Protein AF-A0A1R1Y856-F1 (afdb_monomer_lite)

InterPro domains:
  IPR005683 Mitochondrial import receptor subunit Tom22 [PF04281] (1-133)
  IPR005683 Mitochondrial import receptor subunit Tom22 [PTHR12504] (19-146)

pLDDT: mean 73.02, std 18.21, range [38.41, 97.81]

Sequence (149 aa):
MVQIKELDPDYVSEDGFVTDPEALSDSDYDSANSSENDDDDDDDFDSLVDESLYERIVALKDVVPASTRSKISNTVANSVALAGLGFTIAGKIAWFLSTAALLIVFPLALESDKEQVMIQYEQEQQMLQQQQQQQFAAPNTSALPQQSL

Secondary structure (DSSP, 8-state):
-PPP-PPPTT---TT-----TT-------------------SSHHHHHHH--HHHHHHHHHHHS-HHHHHHHHHHHHHHHHHHHHHHHHHHHHHHHHHHHHHHHHHHHHHHHHHHHHHHHHHHHHHHHHHHHHHHHHS-----PPPP--

Radius of gyration: 48.38 Å; chains: 1; bounding box: 83×22×155 Å

Foldseek 3Di:
DDDDDDDDPPDDDPPPDDDDPPPDDDDDDDDDDDDDPPPPPPPVVVVVVPDDPVNVVVVVVVVDDPVVVVVVVVVVVVVVVVVVVVVVVVVVVVVVCVVVCCVVVVVVVVVVVVVVVVVVVVVVVVVVVVVVVCVVPVDPPDDDDDDDD

Organism: NCBI:txid133412

Structure (mmCIF, N/CA/C/O backbone):
data_AF-A0A1R1Y856-F1
#
_entry.id   AF-A0A1R1Y856-F1
#
loop_
_atom_site.group_PDB
_atom_site.id
_atom_site.type_symbol
_atom_site.label_atom_id
_atom_site.label_alt_id
_atom_site.label_comp_id
_atom_site.label_asym_id
_atom_site.label_entity_id
_atom_site.label_seq_id
_atom_site.pdbx_PDB_ins_code
_atom_site.Cartn_x
_atom_site.Cartn_y
_atom_site.Cartn_z
_atom_site.occupancy
_atom_site.B_iso_or_equiv
_atom_site.auth_seq_id
_atom_site.auth_comp_id
_atom_site.auth_asym_id
_atom_site.auth_atom_id
_atom_site.pdbx_PDB_model_num
ATOM 1 N N . MET A 1 1 ? -26.863 -7.488 -41.139 1.00 38.41 1 MET A N 1
ATOM 2 C CA . MET A 1 1 ? -26.184 -6.808 -42.262 1.00 38.41 1 MET A CA 1
ATOM 3 C C . MET A 1 1 ? -24.743 -6.585 -41.840 1.00 38.41 1 MET A C 1
ATOM 5 O O . MET A 1 1 ? -24.497 -5.731 -41.002 1.00 38.41 1 MET A O 1
ATOM 9 N N . VAL A 1 2 ? -23.841 -7.460 -42.288 1.00 55.16 2 VAL A N 1
ATOM 10 C CA . VAL A 1 2 ? -22.412 -7.437 -41.936 1.00 55.16 2 VAL A CA 1
ATOM 11 C C . VAL A 1 2 ? -21.696 -6.670 -43.041 1.00 55.16 2 VAL A C 1
ATOM 13 O O . VAL A 1 2 ? -21.871 -7.002 -44.209 1.00 55.16 2 VAL A O 1
ATOM 16 N N . GLN A 1 3 ? -20.959 -5.622 -42.684 1.00 55.97 3 GLN A N 1
ATOM 17 C CA . GLN A 1 3 ? -20.131 -4.879 -43.631 1.00 55.97 3 GLN A CA 1
ATOM 18 C C . GLN A 1 3 ? -18.733 -5.490 -43.608 1.00 55.97 3 GLN A C 1
ATOM 20 O O . GLN A 1 3 ? -18.092 -5.509 -42.559 1.00 55.97 3 GLN A O 1
ATOM 25 N N . ILE A 1 4 ? -18.289 -6.015 -44.746 1.00 61.53 4 ILE A N 1
ATOM 26 C CA . ILE A 1 4 ? -16.905 -6.446 -44.930 1.00 61.53 4 ILE A CA 1
ATOM 27 C C . ILE A 1 4 ? -16.154 -5.218 -45.428 1.00 61.53 4 ILE A C 1
ATOM 29 O O . ILE A 1 4 ? -16.521 -4.641 -46.450 1.00 61.53 4 ILE A O 1
ATOM 33 N N . LYS A 1 5 ? -15.177 -4.764 -44.648 1.00 69.38 5 LYS A N 1
ATOM 34 C CA . LYS A 1 5 ? -14.327 -3.634 -45.004 1.00 69.38 5 LYS A CA 1
ATOM 35 C C . LYS A 1 5 ? -13.126 -4.211 -45.743 1.00 69.38 5 LYS A C 1
ATOM 37 O O . LYS A 1 5 ? -12.364 -4.963 -45.142 1.00 69.38 5 LYS A O 1
ATOM 42 N N . GLU A 1 6 ? -13.026 -3.942 -47.040 1.00 67.38 6 GLU A N 1
ATOM 43 C CA . GLU A 1 6 ? -11.842 -4.304 -47.819 1.00 67.38 6 GLU A CA 1
ATOM 44 C C . GLU A 1 6 ? -10.650 -3.515 -47.268 1.00 67.38 6 GLU A C 1
ATOM 46 O O . GLU A 1 6 ? -10.739 -2.307 -47.038 1.00 67.38 6 GLU A O 1
ATOM 51 N N . LEU A 1 7 ? -9.583 -4.242 -46.944 1.00 70.25 7 LEU A N 1
ATOM 52 C CA . LEU A 1 7 ? -8.307 -3.690 -46.511 1.00 70.25 7 LEU A CA 1
ATOM 53 C C . LEU A 1 7 ? -7.490 -3.391 -47.768 1.00 70.25 7 LEU A C 1
ATOM 55 O O . LEU A 1 7 ? -7.381 -4.256 -48.637 1.00 70.25 7 LEU A O 1
ATOM 59 N N . ASP A 1 8 ? -6.941 -2.180 -47.858 1.00 72.75 8 ASP A N 1
ATOM 60 C CA . ASP A 1 8 ? -6.040 -1.802 -48.944 1.00 72.75 8 ASP A CA 1
ATOM 61 C C . ASP A 1 8 ? -4.810 -2.731 -48.953 1.00 72.75 8 ASP A C 1
ATOM 63 O O . ASP A 1 8 ? -4.269 -3.035 -47.886 1.00 72.75 8 ASP A O 1
ATOM 67 N N . PRO A 1 9 ? -4.337 -3.179 -50.129 1.00 59.56 9 PRO A N 1
ATOM 68 C CA . PRO A 1 9 ? -3.160 -4.045 -50.229 1.00 59.56 9 PRO A CA 1
ATOM 69 C C . PRO A 1 9 ? -1.870 -3.352 -49.762 1.00 59.56 9 PRO A C 1
ATOM 71 O O . PRO A 1 9 ? -0.908 -4.030 -49.420 1.00 59.56 9 PRO A O 1
ATOM 74 N N . ASP A 1 10 ? -1.883 -2.020 -49.675 1.00 55.72 10 ASP A N 1
ATOM 75 C CA . ASP A 1 10 ? -0.764 -1.198 -49.209 1.00 55.72 10 ASP A CA 1
ATOM 76 C C . ASP A 1 10 ? -0.850 -0.872 -47.703 1.00 55.72 10 ASP A C 1
ATOM 78 O O . ASP A 1 10 ? -0.202 0.058 -47.213 1.00 55.72 10 ASP A O 1
ATOM 82 N N . TYR A 1 11 ? -1.670 -1.606 -46.940 1.00 57.72 11 TYR A N 1
ATOM 83 C CA . TYR A 1 11 ? -1.784 -1.412 -45.496 1.00 57.72 11 TYR A CA 1
ATOM 84 C C . TYR A 1 11 ? -0.513 -1.890 -44.778 1.00 57.72 11 TYR A C 1
ATOM 86 O O . TYR A 1 11 ? -0.287 -3.084 -44.582 1.00 57.72 11 TYR A O 1
ATOM 94 N N . VAL A 1 12 ? 0.317 -0.936 -44.358 1.00 58.97 12 VAL A N 1
ATOM 95 C CA . VAL A 1 12 ? 1.522 -1.183 -43.560 1.00 58.97 12 VAL A CA 1
ATOM 96 C C . VAL A 1 12 ? 1.126 -1.333 -42.091 1.00 58.97 12 VAL A C 1
ATOM 98 O O . VAL A 1 12 ? 0.779 -0.360 -41.422 1.00 58.97 12 VAL A O 1
ATOM 101 N N . SER A 1 13 ? 1.170 -2.559 -41.577 1.00 58.44 13 SER A N 1
ATOM 102 C CA . SER A 1 13 ? 0.995 -2.837 -40.151 1.00 58.44 13 SER A CA 1
ATOM 103 C C . SER A 1 13 ? 2.182 -2.290 -39.341 1.00 58.44 13 SER A C 1
ATOM 105 O O . SER A 1 13 ? 3.339 -2.435 -39.739 1.00 58.44 13 SER A O 1
ATOM 107 N N . GLU A 1 14 ? 1.922 -1.681 -38.177 1.00 60.00 14 GLU A N 1
ATOM 108 C CA . GLU A 1 14 ? 2.960 -1.141 -37.269 1.00 60.00 14 GLU A CA 1
ATOM 109 C C . GLU A 1 14 ? 3.872 -2.223 -36.638 1.00 60.00 14 GLU A C 1
ATOM 111 O O . GLU A 1 14 ? 4.765 -1.908 -35.851 1.00 60.00 14 GLU A O 1
ATOM 116 N N . ASP A 1 15 ? 3.692 -3.496 -36.997 1.00 55.41 15 ASP A N 1
ATOM 117 C CA . ASP A 1 15 ? 4.515 -4.642 -36.610 1.00 55.41 15 ASP A CA 1
ATOM 118 C C . ASP A 1 15 ? 5.424 -5.157 -37.746 1.00 55.41 15 ASP A C 1
ATOM 120 O O . ASP A 1 15 ? 5.778 -6.326 -37.768 1.00 55.41 15 ASP A O 1
ATOM 124 N N . GLY A 1 16 ? 5.866 -4.294 -38.667 1.00 49.34 16 GLY A N 1
ATOM 125 C CA . GLY A 1 16 ? 7.148 -4.429 -39.386 1.00 49.34 16 GLY A CA 1
ATOM 126 C C . GLY A 1 16 ? 7.413 -5.711 -40.193 1.00 49.34 16 GLY A C 1
ATOM 127 O O . GLY A 1 16 ? 8.565 -5.962 -40.549 1.00 49.34 16 GLY A O 1
ATOM 128 N N . PHE A 1 17 ? 6.400 -6.522 -40.495 1.00 42.25 17 PHE A N 1
ATOM 129 C CA . PHE A 1 17 ? 6.546 -7.711 -41.331 1.00 42.25 17 PHE A CA 1
ATOM 130 C C . PHE A 1 17 ? 6.119 -7.396 -42.770 1.00 42.25 17 PHE A C 1
ATOM 132 O O . PHE A 1 17 ? 4.941 -7.450 -43.120 1.00 42.25 17 PHE A O 1
ATOM 139 N N . VAL A 1 18 ? 7.092 -7.038 -43.610 1.00 46.72 18 VAL A N 1
ATOM 140 C CA . VAL A 1 18 ? 6.899 -6.850 -45.054 1.00 46.72 18 VAL A CA 1
ATOM 141 C C . VAL A 1 18 ? 6.893 -8.226 -45.716 1.00 46.72 18 VAL A C 1
ATOM 143 O O . VAL A 1 18 ? 7.881 -8.953 -45.646 1.00 46.72 18 VAL A O 1
ATOM 146 N N . THR A 1 19 ? 5.780 -8.594 -46.353 1.00 50.38 19 THR A N 1
ATOM 147 C CA . THR A 1 19 ? 5.694 -9.817 -47.165 1.00 50.38 19 THR A CA 1
ATOM 148 C C . THR A 1 19 ? 5.839 -9.419 -48.633 1.00 50.38 19 THR A C 1
ATOM 150 O O . THR A 1 19 ? 4.842 -9.266 -49.330 1.00 50.38 19 THR A O 1
ATOM 153 N N . ASP A 1 20 ? 7.071 -9.185 -49.084 1.00 45.25 20 ASP A N 1
ATOM 154 C CA . ASP A 1 20 ? 7.368 -8.973 -50.506 1.00 45.25 20 ASP A CA 1
ATOM 155 C C . ASP A 1 20 ? 7.928 -10.277 -51.111 1.00 45.25 20 ASP A C 1
ATOM 157 O O . ASP A 1 20 ? 8.986 -10.742 -50.674 1.00 45.25 20 ASP A O 1
ATOM 161 N N . PRO A 1 21 ? 7.227 -10.922 -52.062 1.00 47.41 21 PRO A N 1
ATOM 162 C CA . PRO A 1 21 ? 7.695 -12.141 -52.715 1.00 47.41 21 PRO A CA 1
ATOM 163 C C . PRO A 1 21 ? 8.753 -11.929 -53.820 1.00 47.41 21 PRO A C 1
ATOM 165 O O . PRO A 1 21 ? 9.149 -12.922 -54.430 1.00 47.41 21 PRO A O 1
ATOM 168 N N . GLU A 1 22 ? 9.244 -10.711 -54.086 1.00 44.41 22 GLU A N 1
ATOM 169 C CA . GLU A 1 22 ? 10.203 -10.446 -55.185 1.00 44.41 22 GLU A CA 1
ATOM 170 C C . GLU A 1 22 ? 11.682 -10.278 -54.758 1.00 44.41 22 GLU A C 1
ATOM 172 O O . GLU A 1 22 ? 12.554 -10.055 -55.597 1.00 44.41 22 GLU A O 1
ATOM 177 N N . ALA A 1 23 ? 12.036 -10.452 -53.482 1.00 43.56 23 ALA A N 1
ATOM 178 C CA . ALA A 1 23 ? 13.417 -10.268 -53.009 1.00 43.56 23 ALA A CA 1
ATOM 179 C C . ALA A 1 23 ? 14.315 -11.523 -53.157 1.00 43.56 23 ALA A C 1
ATOM 181 O O . ALA A 1 23 ? 14.903 -11.984 -52.178 1.00 43.56 23 ALA A O 1
ATOM 182 N N . LEU A 1 24 ? 14.436 -12.096 -54.362 1.00 46.81 24 LEU A N 1
ATOM 183 C CA . LEU A 1 24 ? 15.420 -13.153 -54.672 1.00 46.81 24 LEU A CA 1
ATOM 184 C C . LEU A 1 24 ? 16.059 -12.949 -56.058 1.00 46.81 24 LEU A C 1
ATOM 186 O O . LEU A 1 24 ? 15.716 -13.610 -57.034 1.00 46.81 24 LEU A O 1
ATOM 190 N N . SER A 1 25 ? 17.008 -12.019 -56.116 1.00 38.72 25 SER A N 1
ATOM 191 C CA . SER A 1 25 ? 17.956 -11.769 -57.211 1.00 38.72 25 SER A CA 1
ATOM 192 C C . SER A 1 25 ? 18.980 -10.796 -56.621 1.00 38.72 25 SER A C 1
ATOM 194 O O . SER A 1 25 ? 18.643 -9.646 -56.379 1.00 38.72 25 SER A O 1
ATOM 196 N N . ASP A 1 26 ? 20.174 -11.194 -56.202 1.00 39.38 26 ASP A N 1
ATOM 197 C CA . ASP A 1 26 ? 21.273 -11.493 -57.112 1.00 39.38 26 ASP A CA 1
ATOM 198 C C . ASP A 1 26 ? 22.425 -12.092 -56.289 1.00 39.38 26 ASP A C 1
ATOM 200 O O . ASP A 1 26 ? 22.775 -11.579 -55.222 1.00 39.38 26 ASP A O 1
ATOM 204 N N . SER A 1 27 ? 22.980 -13.205 -56.754 1.00 43.53 27 SER A N 1
ATOM 205 C CA . SER A 1 27 ? 24.123 -13.875 -56.141 1.00 43.53 27 SER A CA 1
ATOM 206 C C . SER A 1 27 ? 25.319 -13.716 -57.066 1.00 43.53 27 SER A C 1
ATOM 208 O O . SER A 1 27 ? 25.539 -14.576 -57.918 1.00 43.53 27 SER A O 1
ATOM 210 N N . ASP A 1 28 ? 26.090 -12.649 -56.875 1.00 43.38 28 ASP A N 1
ATOM 211 C CA . ASP A 1 28 ? 27.377 -12.475 -57.539 1.00 43.38 28 ASP A CA 1
ATOM 212 C C . ASP A 1 28 ? 28.521 -12.641 -56.538 1.00 43.38 28 ASP A C 1
ATOM 214 O O . ASP A 1 28 ? 28.655 -11.938 -55.535 1.00 43.38 28 ASP A O 1
ATOM 218 N N . TYR A 1 29 ? 29.326 -13.656 -56.832 1.00 47.09 29 TYR A N 1
ATOM 219 C CA . TYR A 1 29 ? 30.600 -13.946 -56.210 1.00 47.09 29 TYR A CA 1
ATOM 220 C C . TYR A 1 29 ? 31.617 -12.891 -56.641 1.00 47.09 29 TYR A C 1
ATOM 222 O O . TYR A 1 29 ? 31.828 -12.715 -57.838 1.00 47.09 29 TYR A O 1
ATOM 230 N N . ASP A 1 30 ? 32.354 -12.313 -55.694 1.00 43.41 30 ASP A N 1
ATOM 231 C CA . ASP A 1 30 ? 33.727 -11.920 -55.991 1.00 43.41 30 ASP A CA 1
ATOM 232 C C . ASP A 1 30 ? 34.663 -12.301 -54.844 1.00 43.41 30 ASP A C 1
ATOM 234 O O . ASP A 1 30 ? 34.404 -12.068 -53.662 1.00 43.41 30 ASP A O 1
ATOM 238 N N . SER A 1 31 ? 35.727 -12.991 -55.230 1.00 50.12 31 SER A N 1
ATOM 239 C CA . SER A 1 31 ? 36.689 -13.674 -54.380 1.00 50.12 31 SER A CA 1
ATOM 240 C C . SER A 1 31 ? 38.042 -13.026 -54.609 1.00 50.12 31 SER A C 1
ATOM 242 O O . SER A 1 31 ? 38.670 -13.296 -55.630 1.00 50.12 31 SER A O 1
ATOM 244 N N . ALA A 1 32 ? 38.553 -12.277 -53.635 1.00 44.75 32 ALA A N 1
ATOM 245 C CA . ALA A 1 32 ? 39.985 -12.028 -53.524 1.00 44.75 32 ALA A CA 1
ATOM 246 C C . ALA A 1 32 ? 40.364 -11.576 -52.107 1.00 44.75 32 ALA A C 1
ATOM 248 O O . ALA A 1 32 ? 40.021 -10.478 -51.692 1.00 44.75 32 ALA A O 1
ATOM 249 N N . ASN A 1 33 ? 41.096 -12.456 -51.416 1.00 45.25 33 ASN A N 1
ATOM 250 C CA . ASN A 1 33 ? 42.383 -12.179 -50.766 1.00 45.25 33 ASN A CA 1
ATOM 251 C C . ASN A 1 33 ? 42.452 -10.877 -49.933 1.00 45.25 33 ASN A C 1
ATOM 253 O O . ASN A 1 33 ? 42.471 -9.778 -50.476 1.00 45.25 33 ASN A O 1
ATOM 257 N N . SER A 1 34 ? 42.644 -10.932 -48.618 1.00 44.66 34 SER A N 1
ATOM 258 C CA . SER A 1 34 ? 43.974 -11.203 -48.058 1.00 44.66 34 SER A CA 1
ATOM 259 C C . SER A 1 34 ? 43.867 -11.582 -46.582 1.00 44.66 34 SER A C 1
ATOM 261 O O . SER A 1 34 ? 43.095 -10.992 -45.832 1.00 44.66 34 SER A O 1
ATOM 263 N N . SER A 1 35 ? 44.647 -12.584 -46.182 1.00 52.81 35 SER A N 1
ATOM 264 C CA . SER A 1 35 ? 44.984 -12.829 -44.785 1.00 52.81 35 SER A CA 1
ATOM 265 C C . SER A 1 35 ? 45.835 -11.679 -44.255 1.00 52.81 35 SER A C 1
ATOM 267 O O . SER A 1 35 ? 46.998 -11.570 -44.626 1.00 52.81 35 SER A O 1
ATOM 269 N N . GLU A 1 36 ? 45.285 -10.918 -43.321 1.00 51.72 36 GLU A N 1
ATOM 270 C CA . GLU A 1 36 ? 46.042 -10.319 -42.227 1.00 51.72 36 GLU A CA 1
ATOM 271 C C . GLU A 1 36 ? 45.375 -10.799 -40.932 1.00 51.72 36 GLU A C 1
ATOM 273 O O . GLU A 1 36 ? 44.396 -10.231 -40.460 1.00 51.72 36 GLU A O 1
ATOM 278 N N . ASN A 1 37 ? 45.855 -11.936 -40.417 1.00 53.50 37 ASN A N 1
ATOM 279 C CA . ASN A 1 37 ? 45.777 -12.202 -38.985 1.00 53.50 37 ASN A CA 1
ATOM 280 C C . ASN A 1 37 ? 46.848 -11.303 -38.359 1.00 53.50 37 ASN A C 1
ATOM 282 O O . ASN A 1 37 ? 48.025 -11.663 -38.401 1.00 53.50 37 ASN A O 1
ATOM 286 N N . ASP A 1 38 ? 46.452 -10.133 -37.867 1.00 47.56 38 ASP A N 1
ATOM 287 C CA . ASP A 1 38 ? 47.189 -9.465 -36.795 1.00 47.56 38 ASP A CA 1
ATOM 288 C C . ASP A 1 38 ? 46.581 -9.983 -35.490 1.00 47.56 38 ASP A C 1
ATOM 290 O O . ASP A 1 38 ? 45.531 -9.530 -35.037 1.00 47.56 38 ASP A O 1
ATOM 294 N N . ASP A 1 39 ? 47.218 -11.026 -34.962 1.00 56.62 39 ASP A N 1
ATOM 295 C CA . ASP A 1 39 ? 47.059 -11.473 -33.585 1.00 56.62 39 ASP A CA 1
ATOM 296 C C . ASP A 1 39 ? 47.735 -10.426 -32.675 1.00 56.62 39 ASP A C 1
ATOM 298 O O . ASP A 1 39 ? 48.914 -10.560 -32.356 1.00 56.62 39 ASP A O 1
ATOM 302 N N . ASP A 1 40 ? 46.998 -9.393 -32.269 1.00 56.81 40 ASP A N 1
ATOM 303 C CA . ASP A 1 40 ? 47.333 -8.519 -31.131 1.00 56.81 40 ASP A CA 1
ATOM 304 C C . ASP A 1 40 ? 46.166 -8.588 -30.121 1.00 56.81 40 ASP A C 1
ATOM 306 O O . ASP A 1 40 ? 45.444 -7.626 -29.879 1.00 56.81 40 ASP A O 1
ATOM 310 N N . ASP A 1 41 ? 45.949 -9.786 -29.572 1.00 57.50 41 ASP A N 1
ATOM 311 C CA . ASP A 1 41 ? 44.807 -10.168 -28.720 1.00 57.50 41 ASP A CA 1
ATOM 312 C C . ASP A 1 41 ? 45.200 -10.305 -27.225 1.00 57.50 41 ASP A C 1
ATOM 314 O O . ASP A 1 41 ? 44.599 -11.079 -26.482 1.00 57.50 41 ASP A O 1
ATOM 318 N N . ASP A 1 42 ? 46.225 -9.578 -26.758 1.00 55.69 42 ASP A N 1
ATOM 319 C CA . ASP A 1 42 ? 46.726 -9.685 -25.370 1.00 55.69 42 ASP A CA 1
ATOM 320 C C . ASP A 1 42 ? 46.560 -8.401 -24.518 1.00 55.69 42 ASP A C 1
ATOM 322 O O . ASP A 1 42 ? 46.698 -8.471 -23.295 1.00 55.69 42 ASP A O 1
ATOM 326 N N . ASP A 1 43 ? 46.189 -7.250 -25.100 1.00 56.66 43 ASP A N 1
ATOM 327 C CA . ASP A 1 43 ? 46.040 -5.969 -24.368 1.00 56.66 43 ASP A CA 1
ATOM 328 C C . ASP A 1 43 ? 44.590 -5.656 -23.923 1.00 56.66 43 ASP A C 1
ATOM 330 O O . ASP A 1 43 ? 44.364 -4.850 -23.014 1.00 56.66 43 ASP A O 1
ATOM 334 N N . ASP A 1 44 ? 43.583 -6.325 -24.493 1.00 59.19 44 ASP A N 1
ATOM 335 C CA . ASP A 1 44 ? 42.174 -6.086 -24.144 1.00 59.19 44 ASP A CA 1
ATOM 336 C C . ASP A 1 44 ? 41.776 -6.723 -22.801 1.00 59.19 44 ASP A C 1
ATOM 338 O O . ASP A 1 44 ? 40.849 -6.250 -22.134 1.00 59.19 44 ASP A O 1
ATOM 342 N N . PHE A 1 45 ? 42.487 -7.758 -22.341 1.00 62.28 45 PHE A N 1
ATOM 343 C CA . PHE A 1 45 ? 42.163 -8.412 -21.070 1.00 62.28 45 PHE A CA 1
ATOM 344 C C . PHE A 1 45 ? 42.497 -7.545 -19.848 1.00 62.28 45 PHE A C 1
ATOM 346 O O . PHE A 1 45 ? 41.747 -7.559 -18.870 1.00 62.28 45 PHE A O 1
ATOM 353 N N . ASP A 1 46 ? 43.564 -6.744 -19.910 1.00 64.50 46 ASP A N 1
ATOM 354 C CA . ASP A 1 46 ? 43.914 -5.795 -18.845 1.00 64.50 46 ASP A CA 1
ATOM 355 C C . ASP A 1 46 ? 42.932 -4.610 -18.796 1.00 64.50 46 ASP A C 1
ATOM 357 O O . ASP A 1 46 ? 42.599 -4.132 -17.708 1.00 64.50 46 ASP A O 1
ATOM 361 N N . SER A 1 47 ? 42.372 -4.197 -19.943 1.00 66.56 47 SER A N 1
ATOM 362 C CA . SER A 1 47 ? 41.309 -3.180 -19.986 1.00 66.56 47 SER A CA 1
ATOM 363 C C . SER A 1 47 ? 40.007 -3.657 -19.334 1.00 66.56 47 SER A C 1
ATOM 365 O O . SER A 1 47 ? 39.379 -2.879 -18.618 1.00 66.56 47 SER A O 1
ATOM 367 N N . LEU A 1 48 ? 39.668 -4.950 -19.468 1.00 69.88 48 LEU A N 1
ATOM 368 C CA . LEU A 1 48 ? 38.496 -5.574 -18.836 1.00 69.88 48 LEU A CA 1
ATOM 369 C C . LEU A 1 48 ? 38.580 -5.577 -17.300 1.00 69.88 48 LEU A C 1
ATOM 371 O O . LEU A 1 48 ? 37.547 -5.638 -16.620 1.00 69.88 48 LEU A O 1
ATOM 375 N N . VAL A 1 49 ? 39.793 -5.545 -16.738 1.00 70.88 49 VAL A N 1
ATOM 376 C CA . VAL A 1 49 ? 40.047 -5.571 -15.287 1.00 70.88 49 VAL A CA 1
ATOM 377 C C . VAL A 1 49 ? 39.840 -4.196 -14.640 1.00 70.88 49 VAL A C 1
ATOM 379 O O . VAL A 1 49 ? 39.440 -4.152 -13.473 1.00 70.88 49 VAL A O 1
ATOM 382 N N . ASP A 1 50 ? 40.042 -3.100 -15.378 1.00 81.62 50 ASP A N 1
ATOM 383 C CA . ASP A 1 50 ? 39.888 -1.723 -14.870 1.00 81.62 50 ASP A CA 1
ATOM 384 C C . ASP A 1 50 ? 38.477 -1.135 -15.109 1.00 81.62 50 ASP A C 1
ATOM 386 O O . ASP A 1 50 ? 38.149 -0.052 -14.624 1.00 81.62 50 ASP A O 1
ATOM 390 N N . GLU A 1 51 ? 37.592 -1.862 -15.803 1.00 78.56 51 GLU A N 1
ATOM 391 C CA . GLU A 1 51 ? 36.206 -1.432 -16.021 1.00 78.56 51 GLU A CA 1
ATOM 392 C C . GLU A 1 51 ? 35.368 -1.507 -14.743 1.00 78.56 51 GLU A C 1
ATOM 394 O O . GLU A 1 51 ? 35.252 -2.544 -14.071 1.00 78.56 51 GLU A O 1
ATOM 399 N N . SER A 1 52 ? 34.643 -0.433 -14.457 1.00 88.62 52 SER A N 1
ATOM 400 C CA . SER A 1 52 ? 33.644 -0.447 -13.395 1.00 88.62 52 SER A CA 1
ATOM 401 C C . SER A 1 52 ? 32.403 -1.269 -13.783 1.00 88.62 52 SER A C 1
ATOM 403 O O . SER A 1 52 ? 31.997 -1.354 -14.943 1.00 88.62 52 SER A O 1
ATOM 405 N N . LEU A 1 53 ? 31.691 -1.811 -12.783 1.00 88.44 53 LEU A N 1
ATOM 406 C CA . LEU A 1 53 ? 30.384 -2.460 -13.003 1.00 88.44 53 LEU A CA 1
ATOM 407 C C . LEU A 1 53 ? 29.385 -1.535 -13.717 1.00 88.44 53 LEU A C 1
ATOM 409 O O . LEU A 1 53 ? 28.501 -2.008 -14.427 1.00 88.44 53 LEU A O 1
ATOM 413 N N . TYR A 1 54 ? 29.520 -0.221 -13.526 1.00 90.12 54 TYR A N 1
ATOM 414 C CA . TYR A 1 54 ? 28.710 0.775 -14.213 1.00 90.12 54 TYR A CA 1
ATOM 415 C C . TYR A 1 54 ? 29.037 0.838 -15.708 1.00 90.12 54 TYR A C 1
ATOM 417 O O . TYR A 1 54 ? 28.117 0.780 -16.521 1.00 90.12 54 TYR A O 1
ATOM 425 N N . GLU A 1 55 ? 30.318 0.892 -16.076 1.00 86.25 55 GLU A N 1
ATOM 426 C CA . GLU A 1 55 ? 30.755 0.879 -17.479 1.00 86.25 55 GLU A CA 1
ATOM 427 C C . GLU A 1 55 ? 30.314 -0.397 -18.189 1.00 86.25 55 GLU A C 1
ATOM 429 O O . GLU A 1 55 ? 29.789 -0.309 -19.294 1.00 86.25 55 GLU A O 1
ATOM 434 N N . ARG A 1 56 ? 30.353 -1.552 -17.517 1.00 87.06 56 ARG A N 1
ATOM 435 C CA . ARG A 1 56 ? 29.812 -2.810 -18.062 1.00 87.06 56 ARG A CA 1
ATOM 436 C C . ARG A 1 56 ? 28.306 -2.756 -18.322 1.00 87.06 56 ARG A C 1
ATOM 438 O O . ARG A 1 56 ? 27.832 -3.221 -19.357 1.00 87.06 56 ARG A O 1
ATOM 445 N N . ILE A 1 57 ? 27.531 -2.175 -17.404 1.00 85.31 57 ILE A N 1
ATOM 446 C CA . ILE A 1 57 ? 26.078 -2.005 -17.581 1.00 85.31 57 ILE A CA 1
ATOM 447 C C . ILE A 1 57 ? 25.781 -1.018 -18.720 1.00 85.31 57 ILE A C 1
ATOM 449 O O . ILE A 1 57 ? 24.839 -1.223 -19.489 1.00 85.31 57 ILE A O 1
ATOM 453 N N . VAL A 1 58 ? 26.579 0.044 -18.844 1.00 85.69 58 VAL A N 1
ATOM 454 C CA . VAL A 1 58 ? 26.452 1.025 -19.927 1.00 85.69 58 VAL A CA 1
ATOM 455 C C . VAL A 1 58 ? 26.861 0.419 -21.269 1.00 85.69 58 VAL A C 1
ATOM 457 O O . VAL A 1 58 ? 26.128 0.606 -22.231 1.00 85.69 58 VAL A O 1
ATOM 460 N N . ALA A 1 59 ? 27.934 -0.366 -21.343 1.00 84.44 59 ALA A N 1
ATOM 461 C CA . ALA A 1 59 ? 28.350 -1.067 -22.558 1.00 84.44 59 ALA A CA 1
ATOM 462 C C . ALA A 1 59 ? 27.276 -2.060 -23.033 1.00 84.44 59 ALA A C 1
ATOM 464 O O . ALA A 1 59 ? 26.962 -2.144 -24.221 1.00 84.44 59 ALA A O 1
ATOM 465 N N . LEU A 1 60 ? 26.609 -2.741 -22.093 1.00 82.50 60 LEU A N 1
ATOM 466 C CA . LEU A 1 60 ? 25.497 -3.636 -22.409 1.00 82.50 60 LEU A CA 1
ATOM 467 C C . LEU A 1 60 ? 24.325 -2.900 -23.079 1.00 82.50 60 LEU A C 1
ATOM 469 O O . LEU A 1 60 ? 23.620 -3.486 -23.899 1.00 82.50 60 LEU A O 1
ATOM 473 N N . LYS A 1 61 ? 24.118 -1.609 -22.783 1.00 80.56 61 LYS A N 1
ATOM 474 C CA . LYS A 1 61 ? 23.111 -0.786 -23.470 1.00 80.56 61 LYS A CA 1
ATOM 475 C C . LYS A 1 61 ? 23.356 -0.781 -24.978 1.00 80.56 61 LYS A C 1
ATOM 477 O O . LYS A 1 61 ? 22.386 -0.910 -25.725 1.00 80.56 61 LYS A O 1
ATOM 482 N N . ASP A 1 62 ? 24.602 -0.633 -25.419 1.00 80.19 62 ASP A N 1
ATOM 483 C CA . ASP A 1 62 ? 24.952 -0.396 -26.825 1.00 80.19 62 ASP A CA 1
ATOM 484 C C . ASP A 1 62 ? 24.821 -1.655 -27.694 1.00 80.19 62 ASP A C 1
ATOM 486 O O . ASP A 1 62 ? 24.458 -1.553 -28.864 1.00 80.19 62 ASP A O 1
ATOM 490 N N . VAL A 1 63 ? 24.958 -2.842 -27.096 1.00 81.50 63 VAL A N 1
ATOM 491 C CA . VAL A 1 63 ? 24.725 -4.141 -27.759 1.00 81.50 63 VAL A CA 1
ATOM 492 C C . VAL A 1 63 ? 23.227 -4.498 -27.843 1.00 81.50 63 VAL A C 1
ATOM 494 O O . VAL A 1 63 ? 22.814 -5.336 -28.645 1.00 81.50 63 VAL A O 1
ATOM 497 N N . VAL A 1 64 ? 22.367 -3.866 -27.034 1.00 80.00 64 VAL A N 1
ATOM 498 C CA . VAL A 1 64 ? 20.938 -4.212 -26.948 1.00 80.00 64 VAL A CA 1
ATOM 499 C C . VAL A 1 64 ? 20.096 -3.464 -28.002 1.00 80.00 64 VAL A C 1
ATOM 501 O O . VAL A 1 64 ? 20.009 -2.229 -27.953 1.00 80.00 64 VAL A O 1
ATOM 504 N N . PRO A 1 65 ? 19.372 -4.181 -28.890 1.00 80.62 65 PRO A N 1
ATOM 505 C CA . PRO A 1 65 ? 18.552 -3.575 -29.940 1.00 80.62 65 PRO A CA 1
ATOM 506 C C . PRO A 1 65 ? 17.338 -2.815 -29.383 1.00 80.62 65 PRO A C 1
ATOM 508 O O . PRO A 1 65 ? 16.802 -3.134 -28.317 1.00 80.62 65 PRO A O 1
ATOM 511 N N . ALA A 1 66 ? 16.854 -1.824 -30.141 1.00 77.94 66 ALA A N 1
ATOM 512 C CA . ALA A 1 66 ? 15.775 -0.917 -29.728 1.00 77.94 66 ALA A CA 1
ATOM 513 C C . ALA A 1 66 ? 14.491 -1.645 -29.276 1.00 77.94 66 ALA A C 1
ATOM 515 O O . ALA A 1 66 ? 13.890 -1.263 -28.273 1.00 77.94 66 ALA A O 1
ATOM 516 N N . SER A 1 67 ? 14.125 -2.747 -29.943 1.00 77.50 67 SER A N 1
ATOM 517 C CA . SER A 1 67 ? 12.965 -3.577 -29.573 1.00 77.50 67 SER A CA 1
ATOM 518 C C . SER A 1 67 ? 13.070 -4.137 -28.147 1.00 77.50 67 SER A C 1
ATOM 520 O O . SER A 1 67 ? 12.090 -4.161 -27.400 1.00 77.50 67 SER A O 1
ATOM 522 N N . THR A 1 68 ? 14.269 -4.539 -27.723 1.00 80.50 68 THR A N 1
ATOM 523 C CA . THR A 1 68 ? 14.507 -5.076 -26.378 1.00 80.50 68 THR A CA 1
ATOM 524 C C . THR A 1 68 ? 14.434 -3.974 -25.320 1.00 80.50 68 THR A C 1
ATOM 526 O O . THR A 1 68 ? 13.858 -4.197 -24.255 1.00 80.50 68 THR A O 1
ATOM 529 N N . ARG A 1 69 ? 14.911 -2.758 -25.626 1.00 81.88 69 ARG A N 1
ATOM 530 C CA . ARG A 1 69 ? 14.808 -1.600 -24.717 1.00 81.88 69 ARG A CA 1
ATOM 531 C C . ARG A 1 69 ? 13.346 -1.250 -24.409 1.00 81.88 69 ARG A C 1
ATOM 533 O O . ARG A 1 69 ? 13.003 -1.083 -23.240 1.00 81.88 69 ARG A O 1
ATOM 540 N N . SER A 1 70 ? 12.479 -1.239 -25.424 1.00 81.81 70 SER A N 1
ATOM 541 C CA . SER A 1 70 ? 11.039 -0.984 -25.253 1.00 81.81 70 SER A CA 1
ATOM 542 C C . SER A 1 70 ? 10.320 -2.092 -24.472 1.00 81.81 70 SER A C 1
ATOM 544 O O . SER A 1 70 ? 9.426 -1.819 -23.672 1.00 81.81 70 SER A O 1
ATOM 546 N N . LYS A 1 71 ? 10.716 -3.359 -24.650 1.00 84.44 71 LYS A N 1
ATOM 547 C CA . LYS A 1 71 ? 10.158 -4.482 -23.872 1.00 84.44 71 LYS A CA 1
ATOM 548 C C . LYS A 1 71 ? 10.545 -4.402 -22.397 1.00 84.44 71 LYS A C 1
ATOM 550 O O . LYS A 1 71 ? 9.694 -4.616 -21.533 1.00 84.44 71 LYS A O 1
ATOM 555 N N . ILE A 1 72 ? 11.799 -4.058 -22.101 1.00 84.38 72 ILE A N 1
ATOM 556 C CA . ILE A 1 72 ? 12.279 -3.875 -20.725 1.00 84.38 72 ILE A CA 1
ATOM 557 C C . ILE A 1 72 ? 11.542 -2.708 -20.064 1.00 84.38 72 ILE A C 1
ATOM 559 O O . ILE A 1 72 ? 10.996 -2.884 -18.974 1.00 84.38 72 ILE A O 1
ATOM 563 N N . SER A 1 73 ? 11.446 -1.552 -20.732 1.00 84.75 73 SER A N 1
ATOM 564 C CA . SER A 1 73 ? 10.731 -0.396 -20.179 1.00 84.75 73 SER A CA 1
ATOM 565 C C . SER A 1 73 ? 9.259 -0.703 -19.925 1.00 84.75 73 SER A C 1
ATOM 567 O O . SER A 1 73 ? 8.750 -0.348 -18.868 1.00 84.75 73 SER A O 1
ATOM 569 N N . ASN A 1 74 ? 8.590 -1.419 -20.833 1.00 85.69 74 ASN A N 1
ATOM 570 C CA . ASN A 1 74 ? 7.192 -1.811 -20.651 1.00 85.69 74 ASN A CA 1
ATOM 571 C C . ASN A 1 74 ? 7.019 -2.825 -19.516 1.00 85.69 74 ASN A C 1
ATOM 573 O O . ASN A 1 74 ? 6.057 -2.742 -18.761 1.00 85.69 74 ASN A O 1
ATOM 577 N N . THR A 1 75 ? 7.957 -3.756 -19.346 1.00 87.19 75 THR A N 1
ATOM 578 C CA . THR A 1 75 ? 7.899 -4.736 -18.250 1.00 87.19 75 THR A CA 1
ATOM 579 C C . THR A 1 75 ? 8.083 -4.057 -16.893 1.00 87.19 75 THR A C 1
ATOM 581 O O . THR A 1 75 ? 7.333 -4.333 -15.957 1.00 87.19 75 THR A O 1
ATOM 584 N N . VAL A 1 76 ? 9.037 -3.126 -16.797 1.00 89.88 76 VAL A N 1
ATOM 585 C CA . VAL A 1 76 ? 9.270 -2.325 -15.586 1.00 89.88 76 VAL A CA 1
ATOM 586 C C . VAL A 1 76 ? 8.096 -1.381 -15.321 1.00 89.88 76 VAL A C 1
ATOM 588 O O . VAL A 1 76 ? 7.622 -1.286 -14.193 1.00 89.88 76 VAL A O 1
ATOM 591 N N . ALA A 1 77 ? 7.571 -0.717 -16.350 1.00 86.69 77 ALA A N 1
ATOM 592 C CA . ALA A 1 77 ? 6.402 0.143 -16.209 1.00 86.69 77 ALA A CA 1
ATOM 593 C C . ALA A 1 77 ?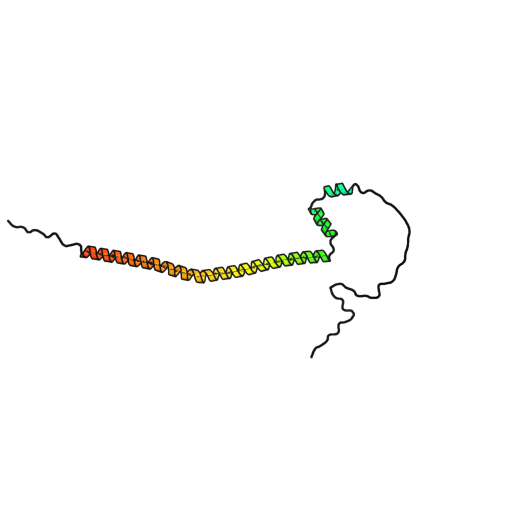 5.178 -0.654 -15.735 1.00 86.69 77 ALA A C 1
ATOM 595 O O . ALA A 1 77 ? 4.477 -0.210 -14.828 1.00 86.69 77 ALA A O 1
ATOM 596 N N . ASN A 1 78 ? 4.958 -1.855 -16.274 1.00 88.31 78 ASN A N 1
ATOM 597 C CA . ASN A 1 78 ? 3.848 -2.716 -15.875 1.00 88.31 78 ASN A CA 1
ATOM 598 C C . ASN A 1 78 ? 3.997 -3.239 -14.442 1.00 88.31 78 ASN A C 1
ATOM 600 O O . ASN A 1 78 ? 3.003 -3.300 -13.718 1.00 88.31 78 ASN A O 1
ATOM 604 N N . SER A 1 79 ? 5.209 -3.596 -14.005 1.00 87.44 79 SER A N 1
ATOM 605 C CA . SER A 1 79 ? 5.436 -4.053 -12.629 1.00 87.44 79 SER A CA 1
ATOM 606 C C . SER A 1 79 ? 5.222 -2.925 -11.618 1.00 87.44 79 SER A C 1
ATOM 608 O O . SER A 1 79 ? 4.536 -3.120 -10.612 1.00 87.44 79 SER A O 1
ATOM 610 N N . VAL A 1 80 ? 5.717 -1.722 -11.921 1.00 91.69 80 VAL A N 1
ATOM 611 C CA . VAL A 1 80 ? 5.489 -0.522 -11.106 1.00 91.69 80 VAL A CA 1
ATOM 612 C C . VAL A 1 80 ? 4.007 -0.141 -11.099 1.00 91.69 80 VAL A C 1
ATOM 614 O O . VAL A 1 80 ? 3.460 0.165 -10.039 1.00 91.69 80 VAL A O 1
ATOM 617 N N . ALA A 1 81 ? 3.328 -0.214 -12.245 1.00 88.12 81 ALA A N 1
ATOM 618 C CA . ALA A 1 81 ? 1.898 0.065 -12.342 1.00 88.12 81 ALA A CA 1
ATOM 619 C C . ALA A 1 81 ? 1.062 -0.932 -11.524 1.00 88.12 81 ALA A C 1
ATOM 621 O O . ALA A 1 81 ? 0.145 -0.517 -10.816 1.00 88.12 81 ALA A O 1
ATOM 622 N N . LEU A 1 82 ? 1.402 -2.225 -11.553 1.00 94.62 82 LEU A N 1
ATOM 623 C CA . LEU A 1 82 ? 0.761 -3.247 -10.719 1.00 94.62 82 LEU A CA 1
ATOM 624 C C . LEU A 1 82 ? 0.998 -3.006 -9.227 1.00 94.62 82 LEU A C 1
ATOM 626 O O . LEU A 1 82 ? 0.058 -3.108 -8.439 1.00 94.62 82 LEU A O 1
ATOM 630 N N . ALA A 1 83 ? 2.222 -2.651 -8.835 1.00 93.81 83 ALA A N 1
ATOM 631 C CA . ALA A 1 83 ? 2.532 -2.317 -7.448 1.00 93.81 83 ALA A CA 1
ATOM 632 C C . ALA A 1 83 ? 1.743 -1.082 -6.975 1.00 93.81 83 ALA A C 1
ATOM 634 O O . ALA A 1 83 ? 1.136 -1.105 -5.902 1.00 93.81 83 ALA A O 1
ATOM 635 N N . GLY A 1 84 ? 1.681 -0.031 -7.799 1.00 93.25 84 GLY A N 1
ATOM 636 C CA . GLY A 1 84 ? 0.884 1.166 -7.524 1.00 93.25 84 GLY A CA 1
ATOM 637 C C . GLY A 1 84 ? -0.615 0.867 -7.432 1.00 93.25 84 GLY A C 1
ATOM 638 O O . GLY A 1 84 ? -1.294 1.333 -6.513 1.00 93.25 84 GLY A O 1
ATOM 639 N N . LEU A 1 85 ? -1.138 0.026 -8.327 1.00 93.75 85 LEU A N 1
ATOM 640 C CA . LEU A 1 85 ? -2.521 -0.448 -8.270 1.00 93.75 85 LEU A CA 1
ATOM 641 C C . LEU A 1 85 ? -2.787 -1.213 -6.963 1.00 93.75 85 LEU A C 1
ATOM 643 O O . LEU A 1 85 ? -3.759 -0.925 -6.269 1.00 93.75 85 LEU A O 1
ATOM 647 N N . GLY A 1 86 ? -1.903 -2.138 -6.587 1.00 94.50 86 GLY A N 1
ATOM 648 C CA . GLY A 1 86 ? -2.018 -2.896 -5.341 1.00 94.50 86 GLY A CA 1
ATOM 649 C C . GLY A 1 86 ? -2.050 -1.987 -4.113 1.00 94.50 86 GLY A C 1
ATOM 650 O O . GLY A 1 86 ? -2.934 -2.124 -3.267 1.00 94.50 86 GLY A O 1
ATOM 651 N N . PHE A 1 87 ? -1.151 -1.002 -4.052 1.00 95.94 87 PHE A N 1
ATOM 652 C CA . PHE A 1 87 ? -1.095 -0.043 -2.949 1.00 95.94 87 PHE A CA 1
ATOM 653 C C . PHE A 1 87 ? -2.356 0.828 -2.867 1.00 95.94 87 PHE A C 1
ATOM 655 O O . PHE A 1 87 ? -2.911 1.028 -1.787 1.00 95.94 87 PHE A O 1
ATOM 662 N N . THR A 1 88 ? -2.858 1.312 -4.006 1.00 95.00 88 THR A N 1
ATOM 663 C CA . THR A 1 88 ? -4.079 2.134 -4.036 1.00 95.00 88 THR A CA 1
ATOM 664 C C . THR A 1 88 ? -5.330 1.341 -3.657 1.00 95.00 88 THR A C 1
ATOM 666 O O . THR A 1 88 ? -6.171 1.851 -2.913 1.00 95.00 88 THR A O 1
ATOM 669 N N . ILE A 1 89 ? -5.455 0.087 -4.105 1.00 96.88 89 ILE A N 1
ATOM 670 C CA . ILE A 1 89 ? -6.555 -0.805 -3.710 1.00 96.88 89 ILE A CA 1
ATOM 671 C C . ILE A 1 89 ? -6.470 -1.123 -2.216 1.00 96.88 89 ILE A C 1
ATOM 673 O O . ILE A 1 89 ? -7.471 -0.988 -1.510 1.00 96.88 89 ILE A O 1
ATOM 677 N N . ALA A 1 90 ? -5.287 -1.490 -1.719 1.00 96.38 90 ALA A N 1
ATOM 678 C CA . ALA A 1 90 ? -5.075 -1.779 -0.305 1.00 96.38 90 ALA A CA 1
ATOM 679 C C . ALA A 1 90 ? -5.406 -0.565 0.572 1.00 96.38 90 ALA A C 1
ATOM 681 O O . ALA A 1 90 ? -6.113 -0.710 1.566 1.00 96.38 90 ALA A O 1
ATOM 682 N N . GLY A 1 91 ? -4.985 0.637 0.169 1.00 96.88 91 GLY A N 1
ATOM 683 C CA . GLY A 1 91 ? -5.325 1.880 0.860 1.00 96.88 91 GLY A CA 1
ATOM 684 C C . GLY A 1 91 ? -6.833 2.140 0.902 1.00 96.88 91 GLY A C 1
ATOM 685 O O . GLY A 1 91 ? -7.367 2.490 1.953 1.00 96.88 91 GLY A O 1
ATOM 686 N N . LYS A 1 92 ? -7.548 1.899 -0.206 1.00 96.06 92 LYS A N 1
ATOM 687 C CA . LYS A 1 92 ? -9.016 2.005 -0.239 1.00 96.06 92 LYS A CA 1
ATOM 688 C C . LYS A 1 92 ? -9.679 1.002 0.701 1.00 96.06 92 LYS A C 1
ATOM 690 O O . LYS A 1 92 ? -10.537 1.394 1.485 1.00 96.06 92 LYS A O 1
ATOM 695 N N . ILE A 1 93 ? -9.281 -0.269 0.652 1.00 97.81 93 ILE A N 1
ATOM 696 C CA . ILE A 1 93 ? -9.828 -1.308 1.537 1.00 97.81 93 ILE A CA 1
ATOM 697 C C . ILE A 1 93 ? -9.537 -0.963 2.996 1.00 97.81 93 ILE A C 1
ATOM 699 O O . ILE A 1 93 ? -10.450 -1.016 3.809 1.00 97.81 93 ILE A O 1
ATOM 703 N N . ALA A 1 94 ? -8.308 -0.560 3.322 1.00 97.38 94 ALA A N 1
ATOM 704 C CA . ALA A 1 94 ? -7.922 -0.163 4.672 1.00 97.38 94 ALA A CA 1
ATOM 705 C C . ALA A 1 94 ? -8.750 1.026 5.178 1.00 97.38 94 ALA A C 1
ATOM 707 O O . ALA A 1 94 ? -9.189 1.017 6.325 1.00 97.38 94 ALA A O 1
ATOM 708 N N . TRP A 1 95 ? -9.032 2.012 4.321 1.00 96.38 95 TRP A N 1
ATOM 709 C CA . TRP A 1 95 ? -9.923 3.124 4.652 1.00 96.38 95 TRP A CA 1
ATOM 710 C C . TRP A 1 95 ? -11.355 2.659 4.959 1.00 96.38 95 TRP A C 1
ATOM 712 O O . TRP A 1 95 ? -11.933 3.040 5.981 1.00 96.38 95 TRP A O 1
ATOM 722 N N . PHE A 1 96 ? -11.922 1.795 4.114 1.00 97.25 96 PHE A N 1
ATOM 723 C CA . PHE A 1 96 ? -13.251 1.226 4.353 1.00 97.25 96 PHE A CA 1
ATOM 724 C C . P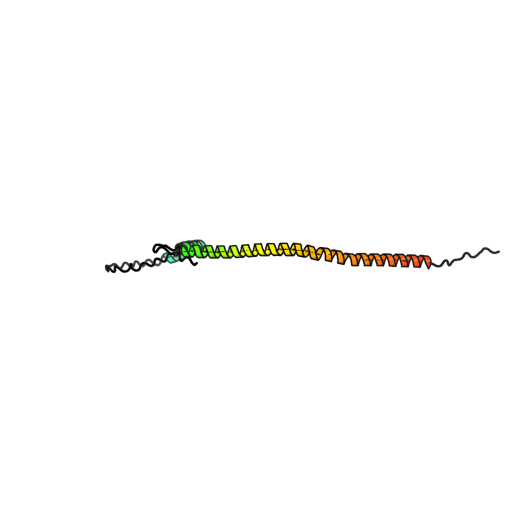HE A 1 96 ? -13.287 0.352 5.608 1.00 97.25 96 PHE A C 1
ATOM 726 O O . PHE A 1 96 ? -14.229 0.451 6.384 1.00 97.25 96 PHE A O 1
ATOM 733 N N . LEU A 1 97 ? -12.260 -0.463 5.855 1.00 97.31 97 LEU A N 1
ATOM 734 C CA . LEU A 1 97 ? -12.166 -1.286 7.060 1.00 97.31 97 LEU A CA 1
ATOM 735 C C . LEU A 1 97 ? -12.035 -0.427 8.313 1.00 97.31 97 LEU A C 1
ATOM 737 O O . LEU A 1 97 ? -12.689 -0.711 9.307 1.00 97.31 97 LEU A O 1
ATOM 741 N N . SER A 1 98 ? -11.222 0.629 8.264 1.00 96.06 98 SER A N 1
ATOM 742 C CA . SER A 1 98 ? -11.042 1.558 9.380 1.00 96.06 98 SER A CA 1
ATOM 743 C C . SER A 1 98 ? -12.362 2.238 9.751 1.00 96.06 98 SER A C 1
ATOM 745 O O . SER A 1 98 ? -12.761 2.232 10.915 1.00 96.06 98 SER A O 1
ATOM 747 N N . THR A 1 99 ? -13.084 2.752 8.753 1.00 96.12 99 THR A N 1
ATOM 748 C CA . THR A 1 99 ? -14.387 3.401 8.964 1.00 96.12 99 THR A CA 1
ATOM 749 C C . THR A 1 99 ? -15.470 2.408 9.390 1.00 96.12 99 THR A C 1
ATOM 751 O O . THR A 1 99 ? -16.208 2.681 10.336 1.00 96.12 99 THR A O 1
ATOM 754 N N . ALA A 1 100 ? -15.537 1.231 8.766 1.00 96.44 100 ALA A N 1
ATOM 755 C CA . ALA A 1 100 ? -16.486 0.183 9.137 1.00 96.44 100 ALA A CA 1
ATOM 756 C C . ALA A 1 100 ? -16.233 -0.350 10.555 1.00 96.44 100 ALA A C 1
ATOM 758 O O . ALA A 1 100 ? -17.179 -0.532 11.320 1.00 96.44 100 ALA A O 1
ATOM 759 N N . ALA A 1 101 ? -14.967 -0.552 10.930 1.00 95.56 101 ALA A N 1
ATOM 760 C CA . ALA A 1 101 ? -14.596 -0.993 12.267 1.00 95.56 101 ALA A CA 1
ATOM 761 C C . ALA A 1 101 ? -15.046 0.020 13.318 1.00 95.56 101 ALA A C 1
ATOM 763 O O . ALA A 1 101 ? -15.652 -0.386 14.300 1.00 95.56 101 ALA A O 1
ATOM 764 N N . LEU A 1 102 ? -14.841 1.323 13.105 1.00 93.75 102 LEU A N 1
ATOM 765 C CA . LEU A 1 102 ? -15.329 2.342 14.038 1.00 93.75 102 LEU A CA 1
ATOM 766 C C . LEU A 1 102 ? -16.849 2.289 14.202 1.00 93.75 102 LEU A C 1
ATOM 768 O O . LEU A 1 102 ? -17.329 2.335 15.327 1.00 93.75 102 LEU A O 1
ATOM 772 N N . LEU A 1 103 ? -17.609 2.130 13.118 1.00 94.88 103 LEU A N 1
ATOM 773 C CA . LEU A 1 103 ? -19.072 2.067 13.201 1.00 94.88 103 LEU A CA 1
ATOM 774 C C . LEU A 1 103 ? -19.594 0.834 13.946 1.00 94.88 103 LEU A C 1
A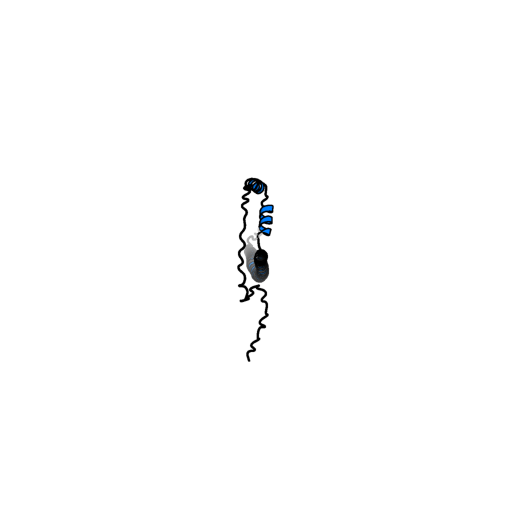TOM 776 O O . LEU A 1 103 ? -20.667 0.908 14.534 1.00 94.88 103 LEU A O 1
ATOM 780 N N . ILE A 1 104 ? -18.863 -0.281 13.928 1.00 94.81 104 ILE A N 1
ATOM 781 C CA . ILE A 1 104 ? -19.253 -1.509 14.637 1.00 94.81 104 ILE A CA 1
ATOM 782 C C . ILE A 1 104 ? -18.718 -1.497 16.072 1.00 94.81 104 ILE A C 1
ATOM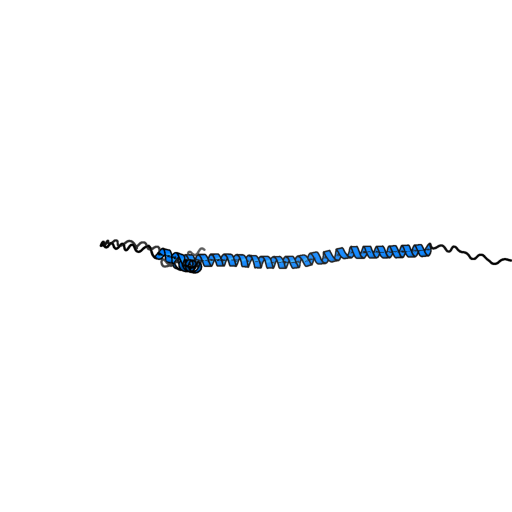 784 O O . ILE A 1 104 ? -19.452 -1.766 17.018 1.00 94.81 104 ILE A O 1
ATOM 788 N N . VAL A 1 105 ? -17.440 -1.169 16.247 1.00 93.06 105 VAL A N 1
ATOM 789 C CA . VAL A 1 105 ? -16.747 -1.206 17.538 1.00 93.06 105 VAL A CA 1
ATOM 790 C C . VAL A 1 105 ? -17.239 -0.093 18.454 1.00 93.06 105 VAL A C 1
ATOM 792 O O . VAL A 1 105 ? -17.383 -0.336 19.645 1.00 93.06 105 VAL A O 1
ATOM 795 N N . PHE A 1 106 ? -17.536 1.103 17.938 1.00 91.94 106 PHE A N 1
ATOM 796 C CA . PHE A 1 106 ? -17.935 2.229 18.784 1.00 91.94 106 PHE A CA 1
ATOM 797 C C . PHE A 1 106 ? -19.258 1.982 19.535 1.00 91.94 106 PHE A C 1
ATOM 799 O O . PHE A 1 106 ? -19.269 2.128 20.758 1.00 91.94 106 PHE A O 1
ATOM 806 N N . PRO A 1 107 ? -20.358 1.543 18.890 1.00 89.00 107 PRO A N 1
ATOM 807 C CA . PRO A 1 107 ? -21.584 1.197 19.609 1.00 89.00 107 PRO A CA 1
ATOM 808 C C . PRO A 1 107 ? -21.409 0.011 20.562 1.00 89.00 107 PRO A C 1
ATOM 810 O O . PRO A 1 107 ? -21.972 0.027 21.653 1.00 89.00 107 PRO A O 1
ATOM 813 N N . LEU A 1 108 ? -20.615 -0.995 20.176 1.00 88.62 108 LEU A N 1
ATOM 814 C CA . LEU A 1 108 ? -20.359 -2.168 21.019 1.00 88.62 108 LEU A CA 1
ATOM 815 C C . LEU A 1 108 ? -19.545 -1.818 22.269 1.00 88.62 108 LEU A C 1
ATOM 817 O O . LEU A 1 108 ? -19.866 -2.292 23.357 1.00 88.62 108 LEU A O 1
ATOM 821 N N . ALA A 1 109 ? -18.536 -0.957 22.133 1.00 89.12 109 ALA A N 1
ATOM 822 C CA . ALA A 1 109 ? -17.755 -0.464 23.263 1.00 89.12 109 ALA A CA 1
ATOM 823 C C . ALA A 1 109 ? -18.656 0.277 24.263 1.00 89.12 109 ALA A C 1
ATOM 825 O O . ALA A 1 109 ? -18.612 -0.001 25.459 1.00 89.12 109 ALA A O 1
ATOM 826 N N . LEU A 1 110 ? -19.547 1.143 23.764 1.00 88.25 110 LEU A N 1
ATOM 827 C CA . LEU A 1 110 ? -20.487 1.882 24.609 1.00 88.25 110 LEU A CA 1
ATOM 828 C C . LEU A 1 110 ? -21.527 1.004 25.303 1.00 88.25 110 LEU A C 1
ATOM 830 O O . LEU A 1 110 ? -22.098 1.441 26.298 1.00 88.25 110 LEU A O 1
ATOM 834 N N . GLU A 1 111 ? -21.869 -0.168 24.775 1.00 89.62 111 GLU A N 1
ATOM 835 C CA . GLU A 1 111 ? -22.783 -1.081 25.468 1.00 89.62 111 GLU A CA 1
ATOM 836 C C . GLU A 1 111 ? -22.074 -1.818 26.606 1.00 89.62 111 GLU A C 1
ATOM 838 O O . GLU A 1 111 ? -22.613 -1.896 27.707 1.00 89.62 111 GLU A O 1
ATOM 843 N N . SER A 1 112 ? -20.828 -2.246 26.390 1.00 81.94 112 SER A N 1
ATOM 844 C CA . SER A 1 112 ? -20.048 -2.951 27.413 1.00 81.94 112 SER A CA 1
ATOM 845 C C . SER A 1 112 ? -19.765 -2.100 28.657 1.00 81.94 112 SER A C 1
ATOM 847 O O . SER A 1 112 ? -19.710 -2.637 29.764 1.00 81.94 112 SER A O 1
ATOM 849 N N . ASP A 1 113 ? -19.602 -0.785 28.501 1.00 82.94 113 ASP A N 1
ATOM 850 C CA . ASP A 1 113 ? -19.384 0.114 29.639 1.00 82.94 113 ASP A CA 1
ATOM 851 C C . ASP A 1 113 ? -20.652 0.296 30.493 1.00 82.94 113 ASP A C 1
ATOM 853 O O . ASP A 1 113 ? -20.560 0.517 31.704 1.00 82.94 113 ASP A O 1
ATOM 857 N N . LYS A 1 114 ? -21.853 0.162 29.905 1.00 82.88 114 LYS A N 1
ATOM 858 C CA . LYS A 1 114 ? -23.116 0.326 30.648 1.00 82.88 114 LYS A CA 1
ATOM 859 C C . LYS A 1 114 ? -23.308 -0.753 31.709 1.00 82.88 114 LYS A C 1
ATOM 861 O O . LYS A 1 114 ? -23.797 -0.439 32.793 1.00 82.88 114 LYS A O 1
ATOM 866 N N . GLU A 1 115 ? -22.907 -1.992 31.433 1.00 80.38 115 GLU A N 1
ATOM 867 C CA . GLU A 1 115 ? -23.025 -3.097 32.394 1.00 80.38 115 GLU A CA 1
ATOM 868 C C . GLU A 1 115 ? -22.195 -2.830 33.657 1.00 80.38 115 GLU A C 1
ATOM 870 O O . GLU A 1 115 ? -22.679 -3.008 34.774 1.00 80.38 115 GLU A O 1
ATOM 875 N N . GLN A 1 116 ? -20.976 -2.307 33.503 1.00 81.50 116 GLN A N 1
ATOM 876 C CA . GLN A 1 116 ? -20.111 -1.975 34.640 1.00 81.50 116 GLN A CA 1
ATOM 877 C C . GLN A 1 116 ? -20.672 -0.822 35.480 1.00 81.50 116 GLN A C 1
ATOM 879 O O . GLN A 1 116 ? -20.580 -0.844 36.710 1.00 81.50 116 GLN A O 1
ATOM 884 N N . VAL A 1 117 ? -21.272 0.182 34.835 1.00 81.88 117 VAL A N 1
ATOM 885 C CA . VAL A 1 117 ? -21.929 1.299 35.532 1.00 81.88 117 VAL A CA 1
ATOM 886 C C . VAL A 1 117 ? -23.162 0.815 36.297 1.00 81.88 117 VAL A C 1
ATOM 888 O O . VAL A 1 117 ? -23.366 1.217 37.443 1.00 81.88 117 VAL A O 1
ATOM 891 N N . MET A 1 118 ? -23.961 -0.077 35.705 1.00 86.44 118 MET A N 1
ATOM 892 C CA . MET A 1 118 ? -25.145 -0.633 36.362 1.00 86.44 118 MET A CA 1
ATOM 893 C C . MET A 1 118 ? -24.773 -1.462 37.598 1.00 86.44 118 MET A C 1
ATOM 895 O O . MET A 1 118 ? -25.379 -1.278 38.651 1.00 86.44 118 MET A O 1
ATOM 899 N N . ILE A 1 119 ? -23.734 -2.299 37.510 1.00 87.62 119 ILE A N 1
ATOM 900 C CA . ILE A 1 119 ? -23.254 -3.106 38.644 1.00 87.62 119 ILE A CA 1
ATOM 901 C C . ILE A 1 119 ? -22.802 -2.217 39.811 1.00 87.62 119 ILE A C 1
ATOM 903 O O . ILE A 1 119 ? -23.138 -2.491 40.963 1.00 87.62 119 ILE A O 1
ATOM 907 N N . GLN A 1 120 ? -22.067 -1.136 39.534 1.00 85.50 120 GLN A N 1
ATOM 908 C CA . GLN A 1 120 ? -21.657 -0.197 40.584 1.00 85.50 120 GLN A CA 1
ATOM 909 C C . GLN A 1 120 ? -22.859 0.498 41.225 1.00 85.50 120 GLN A C 1
ATOM 911 O O . GLN A 1 120 ? -22.924 0.616 42.448 1.00 85.50 120 GLN A O 1
ATOM 916 N N . TYR A 1 121 ? -23.843 0.889 40.415 1.00 88.81 121 TYR A N 1
ATOM 917 C CA . TYR A 1 121 ? -25.065 1.512 40.909 1.00 88.81 121 TYR A CA 1
ATOM 918 C C . TYR A 1 121 ? -25.880 0.573 41.815 1.00 88.81 121 TYR A C 1
ATOM 920 O O . TYR A 1 121 ? -26.350 0.985 42.878 1.00 88.81 121 TYR A O 1
ATOM 928 N N . GLU A 1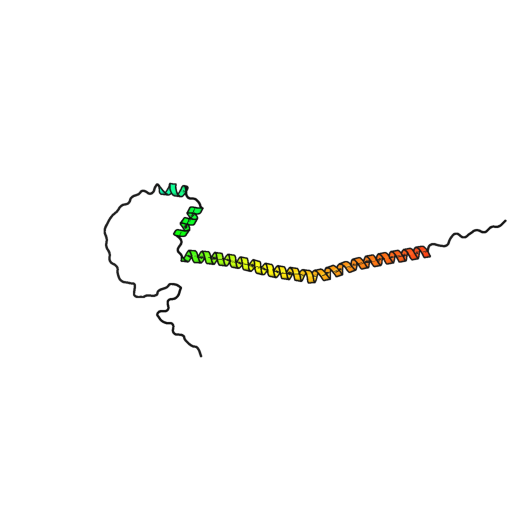 122 ? -26.009 -0.705 41.451 1.00 88.44 122 GLU A N 1
ATOM 929 C CA . GLU A 1 122 ? -26.655 -1.713 42.303 1.00 88.44 122 GLU A CA 1
ATOM 930 C C . GLU A 1 122 ? -25.895 -1.935 43.615 1.00 88.44 122 GLU A C 1
ATOM 932 O O . GLU A 1 122 ? -26.506 -2.064 44.680 1.00 88.44 122 GLU A O 1
ATOM 937 N N . GLN A 1 123 ? -24.563 -1.949 43.559 1.00 88.62 123 GLN A N 1
ATOM 938 C CA . GLN A 1 123 ? -23.715 -2.150 44.730 1.00 88.62 123 GLN A CA 1
ATOM 939 C C . GLN A 1 123 ? -23.807 -0.971 45.715 1.00 88.62 123 GLN A C 1
ATOM 941 O O . GLN A 1 123 ? -23.916 -1.189 46.926 1.00 88.62 123 GLN A O 1
ATOM 946 N N . GLU A 1 124 ? -23.849 0.269 45.217 1.00 85.94 124 GLU A N 1
ATOM 947 C CA . GLU A 1 124 ? -24.111 1.455 46.041 1.00 85.94 124 GLU A CA 1
ATOM 948 C C . GLU A 1 124 ? -25.497 1.394 46.688 1.00 85.94 124 GLU A C 1
ATOM 950 O O . GLU A 1 124 ? -25.620 1.596 47.900 1.00 85.94 124 GLU A O 1
ATOM 955 N N . GLN A 1 125 ? -26.540 1.048 45.925 1.00 87.31 125 GLN A N 1
ATOM 956 C CA . GLN A 1 125 ? -27.888 0.915 46.483 1.00 87.31 125 GLN A CA 1
ATOM 957 C C . GLN A 1 125 ? -27.970 -0.165 47.564 1.00 87.31 125 GLN A C 1
ATOM 959 O O . GLN A 1 125 ? -28.588 0.068 48.606 1.00 87.31 125 GLN A O 1
ATOM 964 N N . GLN A 1 126 ? -27.338 -1.324 47.360 1.00 86.56 126 GLN A N 1
ATOM 965 C CA . GLN A 1 126 ? -27.287 -2.372 48.381 1.00 86.56 126 GLN A CA 1
ATOM 966 C C . GLN A 1 126 ? -26.574 -1.898 49.649 1.00 86.56 126 GLN A C 1
ATOM 968 O O . GLN A 1 126 ? -27.051 -2.186 50.748 1.00 86.56 126 GLN A O 1
ATOM 973 N N . MET 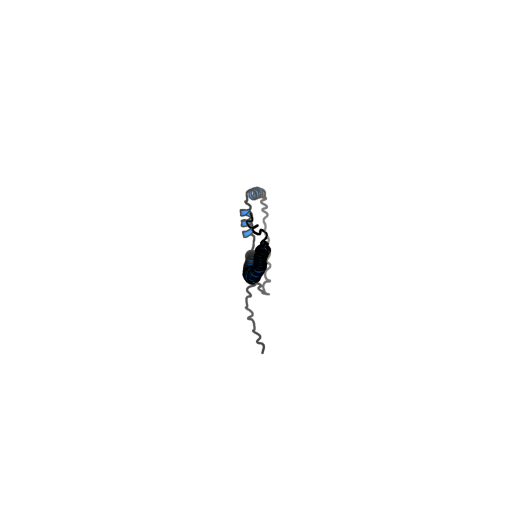A 1 127 ? -25.474 -1.149 49.524 1.00 86.06 127 MET A N 1
ATOM 974 C CA . MET A 1 127 ? -24.788 -0.571 50.684 1.00 86.06 127 MET A CA 1
ATOM 975 C C . MET A 1 127 ? -25.663 0.444 51.421 1.00 86.06 127 MET A C 1
ATOM 977 O O . MET A 1 127 ? -25.763 0.367 52.644 1.00 86.06 127 MET A O 1
ATOM 981 N N . LEU A 1 128 ? -26.338 1.354 50.712 1.00 84.25 128 LEU A N 1
ATOM 982 C CA . LEU A 1 128 ? -27.279 2.300 51.324 1.00 84.25 128 LEU A CA 1
ATOM 983 C C . LEU A 1 128 ? -28.433 1.581 52.030 1.00 84.25 128 LEU A C 1
ATOM 985 O O . LEU A 1 128 ? -28.805 1.956 53.142 1.00 84.25 128 LEU A O 1
ATOM 989 N N . GLN A 1 129 ? -28.987 0.536 51.417 1.00 82.69 129 GLN A N 1
ATOM 990 C CA . GLN A 1 129 ? -30.095 -0.221 51.993 1.00 82.69 129 GLN A CA 1
ATOM 991 C C . GLN A 1 129 ? -29.651 -1.034 53.221 1.00 82.69 129 GLN A C 1
ATOM 993 O O . GLN A 1 129 ? -30.355 -1.041 54.232 1.00 82.69 129 GLN A O 1
ATOM 998 N N . GLN A 1 130 ? -28.459 -1.643 53.187 1.00 82.06 130 GLN A N 1
ATOM 999 C CA . GLN A 1 130 ? -27.853 -2.276 54.363 1.00 82.06 130 GLN A CA 1
ATOM 1000 C C . GLN A 1 130 ? -27.568 -1.261 55.470 1.00 82.06 130 GLN A C 1
ATOM 1002 O O . GLN A 1 130 ? -27.846 -1.538 56.634 1.00 82.06 130 GLN A O 1
ATOM 1007 N N . GLN A 1 131 ? -27.052 -0.079 55.132 1.00 78.75 131 GLN A N 1
ATOM 1008 C CA . GLN A 1 131 ? -26.763 0.961 56.116 1.00 78.75 131 GLN A CA 1
ATOM 1009 C C . GLN A 1 131 ? -28.056 1.499 56.748 1.00 78.75 131 GLN A C 1
ATOM 1011 O O . GLN A 1 131 ? -28.112 1.690 57.962 1.00 78.75 131 GLN A O 1
ATOM 1016 N N . GLN A 1 132 ? -29.125 1.657 55.961 1.00 75.31 132 GLN A N 1
ATOM 1017 C CA . GLN A 1 132 ? -30.446 2.017 56.473 1.00 75.31 132 GLN A CA 1
ATOM 1018 C C . GLN A 1 132 ? -31.006 0.909 57.383 1.00 75.31 132 GLN A C 1
ATOM 1020 O O . GLN A 1 132 ? -31.446 1.203 58.492 1.00 75.31 132 GLN A O 1
ATOM 1025 N N . GLN A 1 133 ? -30.918 -0.368 56.995 1.00 72.25 133 GLN A N 1
ATOM 1026 C CA . GLN A 1 133 ? -31.319 -1.480 57.869 1.00 72.25 133 GLN A CA 1
ATOM 1027 C C . GLN A 1 133 ? -30.500 -1.539 59.163 1.00 72.25 133 GLN A C 1
ATOM 1029 O O . GLN A 1 133 ? -31.076 -1.779 60.217 1.00 72.25 133 GLN A O 1
ATOM 1034 N N . GLN A 1 134 ? -29.193 -1.270 59.128 1.00 68.75 134 GLN A N 1
ATOM 1035 C CA . GLN A 1 134 ? -28.356 -1.214 60.332 1.00 68.75 134 GLN A CA 1
ATOM 1036 C C . GLN A 1 134 ? -28.716 -0.031 61.243 1.00 68.75 134 GLN A C 1
ATOM 1038 O O . GLN A 1 134 ? -28.647 -0.169 62.461 1.00 68.75 134 GLN A O 1
ATOM 1043 N N . GLN A 1 135 ? -29.158 1.105 60.692 1.00 62.03 135 GLN A N 1
ATOM 1044 C CA . GLN A 1 135 ? -29.650 2.242 61.483 1.00 62.03 135 GLN A CA 1
ATOM 1045 C C . GLN A 1 135 ? -31.031 1.982 62.110 1.00 62.03 135 GLN A C 1
ATOM 1047 O O . GLN A 1 135 ? -31.276 2.429 63.227 1.00 62.03 135 GLN A O 1
ATOM 1052 N N . PHE A 1 136 ? -31.919 1.234 61.443 1.00 61.38 136 PHE A N 1
ATOM 1053 C CA . PHE A 1 136 ? -33.221 0.837 62.006 1.00 61.38 136 PHE A CA 1
ATOM 1054 C C . PHE A 1 136 ? -33.146 -0.396 62.924 1.00 61.38 136 PHE A C 1
ATOM 1056 O O . PHE A 1 136 ? -33.999 -0.558 63.796 1.00 61.38 136 PHE A O 1
ATOM 1063 N N . ALA A 1 137 ? -32.139 -1.255 62.748 1.00 59.66 137 ALA A N 1
ATOM 1064 C CA . ALA A 1 137 ? -31.867 -2.407 63.604 1.00 59.66 137 ALA A CA 1
ATOM 1065 C C . ALA A 1 137 ? -30.906 -2.090 64.760 1.00 59.66 137 ALA A C 1
ATOM 1067 O O . ALA A 1 137 ? -30.739 -2.945 65.628 1.00 59.66 137 ALA A O 1
ATOM 1068 N N . ALA A 1 138 ? -30.300 -0.891 64.805 1.00 55.53 138 ALA A N 1
ATOM 1069 C CA . ALA A 1 138 ? -29.601 -0.390 65.984 1.00 55.53 138 ALA A CA 1
ATOM 1070 C C . ALA A 1 138 ? -30.623 -0.286 67.128 1.00 55.53 138 ALA A C 1
ATOM 1072 O O . ALA A 1 138 ? -31.502 0.582 67.109 1.00 55.53 138 ALA A O 1
ATOM 1073 N N . PRO A 1 139 ? -30.582 -1.207 68.102 1.00 49.34 139 PRO A N 1
ATOM 1074 C CA . PRO A 1 139 ? -31.639 -1.315 69.075 1.00 49.34 139 PRO A CA 1
ATOM 1075 C C . PRO A 1 139 ? -31.488 -0.166 70.067 1.00 49.34 139 PRO A C 1
ATOM 1077 O O . PRO A 1 139 ? -30.425 0.058 70.647 1.00 49.34 139 PRO A O 1
ATOM 1080 N N . ASN A 1 140 ? -32.587 0.554 70.279 1.00 49.22 140 ASN A N 1
ATOM 1081 C CA . ASN A 1 140 ? -32.802 1.390 71.450 1.00 49.22 140 ASN A CA 1
ATOM 1082 C C . ASN A 1 140 ? -32.704 0.509 72.713 1.00 49.22 140 ASN A C 1
ATOM 1084 O O . ASN A 1 140 ? -33.719 0.079 73.254 1.00 49.22 140 ASN A O 1
ATOM 1088 N N . THR A 1 141 ? -31.496 0.191 73.178 1.00 55.44 141 THR A N 1
ATOM 1089 C CA . THR A 1 141 ? -31.273 -0.540 74.434 1.00 55.44 141 THR A CA 1
ATOM 1090 C C . THR A 1 141 ? -30.236 0.174 75.288 1.00 55.44 141 THR A C 1
ATOM 1092 O O . THR A 1 141 ? -29.055 -0.163 75.281 1.00 55.44 141 THR A O 1
ATOM 1095 N N . SER A 1 142 ? -30.703 1.200 75.999 1.00 49.03 142 SER A N 1
ATOM 1096 C CA . SER A 1 142 ? -30.299 1.622 77.357 1.00 49.03 142 SER A CA 1
ATOM 1097 C C . SER A 1 142 ? -31.060 2.922 77.665 1.00 49.03 142 SER A C 1
ATOM 1099 O O . SER A 1 142 ? -30.559 4.026 77.515 1.00 49.03 142 SER A O 1
ATOM 1101 N N . ALA A 1 143 ? -32.382 2.868 77.839 1.00 49.34 143 ALA A N 1
ATOM 1102 C CA . ALA A 1 143 ? -33.014 2.569 79.128 1.00 49.34 143 ALA A CA 1
ATOM 1103 C C . ALA A 1 143 ? -32.327 3.308 80.291 1.00 49.34 143 ALA A C 1
ATOM 1105 O O . ALA A 1 143 ? -31.376 2.814 80.893 1.00 49.34 143 ALA A O 1
ATOM 1106 N N . LEU A 1 144 ? -32.851 4.498 80.590 1.00 56.91 144 LEU A N 1
ATOM 1107 C CA . LEU A 1 144 ? -32.704 5.183 81.872 1.00 56.91 144 LEU A CA 1
ATOM 1108 C C . LEU A 1 144 ? -33.130 4.239 83.014 1.00 56.91 144 LEU A C 1
ATOM 1110 O O . LEU A 1 144 ? -34.270 3.765 82.977 1.00 56.91 144 LEU A O 1
ATOM 1114 N N . PRO A 1 145 ? -32.321 4.015 84.064 1.00 51.78 145 PRO A N 1
ATOM 1115 C CA . PRO A 1 145 ? -32.857 3.626 85.351 1.00 51.78 145 PRO A CA 1
ATOM 1116 C C . PRO A 1 145 ? -33.155 4.881 86.173 1.00 51.78 145 PRO A C 1
ATOM 1118 O O . PRO A 1 145 ? -32.361 5.817 86.279 1.00 51.78 145 PRO A O 1
ATOM 1121 N N . GLN A 1 146 ? -34.371 4.876 86.701 1.00 50.97 146 GLN A N 1
ATOM 1122 C CA . GLN A 1 146 ? -34.982 5.920 87.495 1.00 50.97 146 GLN A CA 1
ATOM 1123 C C . GLN A 1 146 ? -34.263 6.160 88.824 1.00 50.97 146 GLN A C 1
ATOM 1125 O O . GLN A 1 146 ? -33.668 5.263 89.415 1.00 50.97 146 GLN A O 1
ATOM 1130 N N . GLN A 1 147 ? -34.416 7.392 89.305 1.00 58.56 147 GLN A N 1
ATOM 1131 C CA . GLN A 1 147 ? -34.215 7.789 90.691 1.00 58.56 147 GLN A CA 1
ATOM 1132 C C . GLN A 1 147 ? -35.218 7.051 91.596 1.00 58.56 147 GLN A C 1
ATOM 1134 O O . GLN A 1 147 ? -36.417 7.098 91.330 1.00 58.56 147 GLN A O 1
ATOM 1139 N N . SER A 1 148 ? -34.759 6.450 92.695 1.00 52.69 148 SER A N 1
ATOM 1140 C CA . SER A 1 148 ? -35.597 6.212 93.878 1.00 52.69 148 SER A CA 1
ATOM 1141 C C . SER A 1 148 ? -34.740 6.009 95.133 1.00 52.69 148 SER A C 1
ATOM 1143 O O . SER A 1 148 ? -34.001 5.030 95.187 1.00 52.69 148 SER A O 1
ATOM 1145 N N . LEU A 1 149 ? -34.948 6.924 96.094 1.00 46.19 149 LEU A N 1
ATOM 1146 C CA . LEU A 1 149 ? -34.723 6.869 97.554 1.00 46.19 149 LEU A CA 1
ATOM 1147 C C . LEU A 1 149 ? -33.310 6.602 98.094 1.00 46.19 149 LEU A C 1
ATOM 1149 O O . LEU A 1 149 ? -32.817 5.461 97.998 1.00 46.19 149 LEU A O 1
#